Protein AF-A0A086QA56-F1 (afdb_monomer_lite)

Foldseek 3Di:
DLVVLLVVLVVLLVVLVCLLVDPDPPDDLVNSLVVNVVSLVVNVVSLVVNVVVLVPDDPVVNVVCVVVNVVSVVSSVVSVVSSVVSVVVVPPDDDDCPVVVVVVVVVVVVVVVVVVVVVVVVVVVVVVVVVVVVVVVVVVVVVVVVVVVVVVVVVVVVVVVVVVVVVVVCVVVVND

Radius of gyration: 34.59 Å; chains: 1; bounding box: 68×39×104 Å

pLDDT: mean 85.26, std 12.36, range [45.38, 97.56]

Secondary structure (DSSP, 8-state):
-HHHHHHHHHHHHHHHHHHHTT--TTS-HHHHHHHHHHHHHHHHHHHHHHHHHHHHS-HHHHHHHHHHHHHHHHHHHHHHHHHHHHHHHTT-S--SHHHHHHHHHHHHHHHHHHHHHHHHHHHHHHHHHHHHHHHHHHHHHHHHHHHHHHHHHHHHHHHHHHHHHHHHHHHHTT--

Sequence (176 aa):
MWADYLSEFASLHEDAERILAGGDPSEGVEVRQQKLDALMKKMKRCFSSLEMNVRSLQPRERQPLEASLMNCRRQFTDIERRTLLLREGSRGSGQPSASKSRQNTLEKLKKGSSQLEESLRLAAEAEGVGESALCSLYVQRETLSRTMTRTKDVQRNMDEADTIVTKMSKWWNGIW

Structure (mmCIF, N/CA/C/O backbone):
data_AF-A0A086QA56-F1
#
_entry.id   AF-A0A086QA56-F1
#
loop_
_atom_site.group_PDB
_atom_site.id
_atom_site.type_symbol
_atom_site.label_atom_id
_atom_site.label_alt_id
_atom_site.label_comp_id
_atom_site.label_asym_id
_atom_site.label_entity_id
_atom_site.label_seq_id
_atom_site.pdbx_PDB_ins_code
_atom_site.Cartn_x
_atom_site.Cartn_y
_atom_site.Cartn_z
_atom_site.occupancy
_atom_site.B_iso_or_equiv
_atom_site.auth_seq_id
_atom_site.auth_comp_id
_atom_site.auth_asym_id
_atom_site.auth_atom_id
_atom_site.pdbx_PDB_model_num
ATOM 1 N N . MET A 1 1 ? -11.717 -22.294 -0.085 1.00 73.69 1 MET A N 1
ATOM 2 C CA . MET A 1 1 ? -10.843 -21.280 0.541 1.00 73.69 1 MET A CA 1
ATOM 3 C C . MET A 1 1 ? -11.592 -20.001 0.911 1.00 73.69 1 MET A C 1
ATOM 5 O O . MET A 1 1 ? -11.709 -19.726 2.092 1.00 73.69 1 MET A O 1
ATOM 9 N N . TRP A 1 2 ? -12.158 -19.232 -0.035 1.00 82.19 2 TRP A N 1
ATOM 10 C CA . TRP A 1 2 ? -12.950 -18.028 0.309 1.00 82.19 2 TRP A CA 1
ATOM 11 C C . TRP A 1 2 ? -14.160 -18.329 1.211 1.00 82.19 2 TRP A C 1
ATOM 13 O O . TRP A 1 2 ? -14.381 -17.646 2.206 1.00 82.19 2 TRP A O 1
ATOM 23 N N . ALA A 1 3 ? -14.904 -19.394 0.895 1.00 85.19 3 ALA A N 1
ATOM 24 C CA . ALA A 1 3 ? -16.031 -19.856 1.705 1.00 85.19 3 ALA A CA 1
ATOM 25 C C . ALA A 1 3 ? -15.611 -20.251 3.133 1.00 85.19 3 ALA A C 1
ATOM 27 O O . ALA A 1 3 ? -16.335 -19.956 4.079 1.00 85.19 3 ALA A O 1
ATOM 28 N N . ASP A 1 4 ? -14.422 -20.838 3.290 1.00 88.56 4 ASP A N 1
ATOM 29 C CA . ASP A 1 4 ? -13.896 -21.258 4.593 1.00 88.56 4 ASP A CA 1
ATOM 30 C C . ASP A 1 4 ? -13.622 -20.032 5.472 1.00 88.56 4 ASP A C 1
ATOM 32 O O . ASP A 1 4 ? -14.094 -19.967 6.603 1.00 88.56 4 ASP A O 1
ATOM 36 N N . TYR A 1 5 ? -12.983 -18.997 4.916 1.00 87.25 5 TYR A N 1
ATOM 37 C CA . TYR A 1 5 ? -12.760 -17.735 5.625 1.00 87.25 5 TYR A CA 1
ATOM 38 C C . TYR A 1 5 ? -14.057 -16.993 5.961 1.00 87.25 5 TYR A C 1
ATOM 40 O O . TYR A 1 5 ? -14.168 -16.413 7.038 1.00 87.25 5 TYR A O 1
ATOM 48 N N . LEU A 1 6 ? -15.053 -17.008 5.068 1.00 87.19 6 LEU A N 1
ATOM 49 C CA . LEU A 1 6 ? -16.363 -16.427 5.371 1.00 87.19 6 LEU A CA 1
ATOM 50 C C . LEU A 1 6 ? -17.073 -17.187 6.495 1.00 87.19 6 LEU A C 1
ATOM 52 O O . LEU A 1 6 ? -17.673 -16.555 7.361 1.00 87.19 6 LEU A O 1
ATOM 56 N N . SER A 1 7 ? -16.986 -18.519 6.506 1.00 89.75 7 SER A N 1
ATOM 57 C CA . SER A 1 7 ? -17.567 -19.342 7.569 1.00 89.75 7 SER A CA 1
ATOM 58 C C . SER A 1 7 ? -16.869 -19.124 8.915 1.00 89.75 7 SER A C 1
ATOM 60 O O . SER A 1 7 ? -17.533 -19.015 9.943 1.00 89.75 7 SER A O 1
ATOM 62 N N . GLU A 1 8 ? -15.542 -18.968 8.907 1.00 91.81 8 GLU A N 1
ATOM 63 C CA . GLU A 1 8 ? -14.751 -18.641 10.094 1.00 91.81 8 GLU A CA 1
ATOM 64 C C . GLU A 1 8 ? -15.070 -17.229 10.605 1.00 91.81 8 GLU A C 1
ATOM 66 O O . GLU A 1 8 ? -15.222 -17.012 11.804 1.00 91.81 8 GLU A O 1
ATOM 71 N N . PHE A 1 9 ? -15.225 -16.253 9.708 1.00 90.69 9 PHE A N 1
ATOM 72 C CA . PHE A 1 9 ? -15.622 -14.903 10.097 1.00 90.69 9 PHE A CA 1
ATOM 73 C C . PHE A 1 9 ? -17.037 -14.878 10.689 1.00 90.69 9 PHE A C 1
ATOM 75 O O . PHE A 1 9 ? -17.261 -14.215 11.701 1.00 90.69 9 PHE A O 1
ATOM 82 N N . ALA A 1 10 ? -17.977 -15.613 10.090 1.00 90.06 10 ALA A N 1
ATOM 83 C CA . ALA A 1 10 ? -19.349 -15.714 10.575 1.00 90.06 10 ALA A CA 1
ATOM 84 C C . ALA A 1 10 ? -19.423 -16.369 11.963 1.00 90.06 10 ALA A C 1
ATOM 86 O O . ALA A 1 10 ? -20.107 -15.843 12.837 1.00 90.06 10 ALA A O 1
ATOM 87 N N . SER A 1 11 ? -18.670 -17.447 12.207 1.00 91.94 11 SER A N 1
ATOM 88 C CA . SER A 1 11 ? -18.644 -18.095 13.525 1.00 91.94 11 SER A CA 1
ATOM 89 C C . SER A 1 11 ? -18.039 -17.190 14.601 1.00 91.94 11 SER A C 1
ATOM 91 O O . SER A 1 11 ? -18.611 -17.044 15.679 1.00 91.94 11 SER A O 1
ATOM 93 N N . LEU A 1 12 ? -16.942 -16.488 14.291 1.00 90.75 12 LEU A N 1
ATOM 94 C CA . LEU A 1 12 ? -16.343 -15.511 15.204 1.00 90.75 12 LEU A CA 1
ATOM 95 C C . LEU A 1 12 ? -17.279 -14.326 15.492 1.00 90.75 12 LEU A C 1
ATOM 97 O O . LEU A 1 12 ? -17.302 -13.821 16.615 1.00 90.75 12 LEU A O 1
ATOM 101 N N . HIS A 1 13 ? -18.044 -13.886 14.49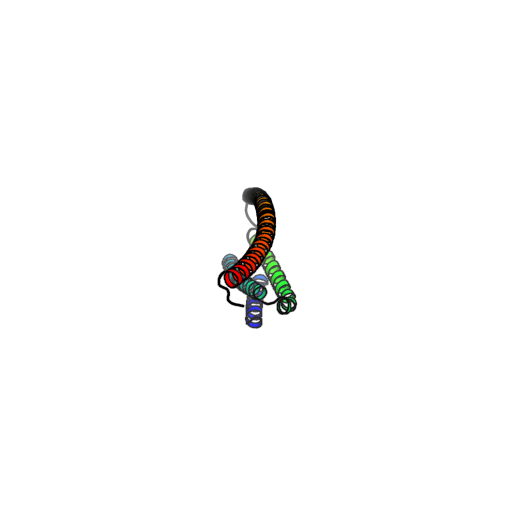0 1.00 90.56 13 HIS A N 1
ATOM 102 C CA . HIS A 1 13 ? -19.052 -12.840 14.633 1.00 90.56 13 HIS A CA 1
ATOM 103 C C . HIS A 1 13 ? -20.203 -13.288 15.544 1.00 90.56 13 HIS A C 1
ATOM 105 O O . HIS A 1 13 ? -20.584 -12.556 16.455 1.00 90.56 13 HIS A O 1
ATOM 111 N N . GLU A 1 14 ? -20.744 -14.489 15.332 1.00 89.62 14 GLU A N 1
ATOM 112 C CA . GLU A 1 14 ? -21.793 -15.060 16.185 1.00 89.62 14 GLU A CA 1
ATOM 113 C C . GLU A 1 14 ? -21.329 -15.244 17.631 1.00 89.62 14 GLU A C 1
ATOM 115 O O . GLU A 1 14 ? -22.071 -14.929 18.560 1.00 89.62 14 GLU A O 1
ATOM 120 N N . ASP A 1 15 ? -20.094 -15.699 17.841 1.00 87.12 15 ASP A N 1
ATOM 121 C CA . ASP A 1 15 ? -19.520 -15.846 19.178 1.00 87.12 15 ASP A CA 1
ATOM 122 C C . ASP A 1 15 ? -19.356 -14.490 19.884 1.00 87.12 15 ASP A C 1
ATOM 124 O O . ASP A 1 15 ? -19.642 -14.372 21.080 1.00 87.12 15 ASP A O 1
ATOM 128 N N . ALA A 1 16 ? -18.946 -13.447 19.156 1.00 87.44 16 ALA A N 1
ATOM 129 C CA . ALA A 1 16 ? -18.849 -12.089 19.687 1.00 87.44 16 ALA A CA 1
ATOM 130 C C . ALA A 1 16 ? -20.232 -11.499 20.021 1.00 87.44 16 ALA A C 1
ATOM 132 O O . ALA A 1 16 ? -20.409 -10.924 21.098 1.00 87.44 16 ALA A O 1
ATOM 133 N N . GLU A 1 17 ? -21.228 -11.689 19.153 1.00 87.31 17 GLU A N 1
ATOM 134 C CA . GLU A 1 17 ? -22.616 -11.277 19.401 1.00 87.31 17 GLU A CA 1
ATOM 135 C C . GLU A 1 17 ? -23.231 -12.033 20.586 1.00 87.31 17 GLU A C 1
ATOM 137 O O . GLU A 1 17 ? -23.889 -11.420 21.422 1.00 87.31 17 GLU A O 1
ATOM 142 N N . ARG A 1 18 ? -22.952 -13.334 20.747 1.00 86.56 18 ARG A N 1
ATOM 143 C CA . ARG A 1 18 ? -23.415 -14.121 21.904 1.00 86.56 18 ARG A CA 1
ATOM 144 C C . ARG A 1 18 ? -22.873 -13.566 23.222 1.00 86.56 18 ARG A C 1
ATOM 146 O O . ARG A 1 18 ? -23.596 -13.498 24.214 1.00 86.56 18 ARG A O 1
ATOM 153 N N . ILE A 1 19 ? -21.611 -13.140 23.236 1.00 84.44 19 ILE A N 1
ATOM 154 C CA . ILE A 1 19 ? -20.989 -12.523 24.414 1.00 84.44 19 ILE A CA 1
ATOM 155 C C . ILE A 1 19 ? -21.600 -11.143 24.704 1.00 84.44 19 ILE A C 1
ATOM 157 O O . ILE A 1 19 ? -21.839 -10.816 25.871 1.00 84.44 19 ILE A O 1
ATOM 161 N N . LEU A 1 20 ? -21.883 -10.355 23.662 1.00 81.06 20 LEU A N 1
ATOM 162 C CA . LEU A 1 20 ? -22.500 -9.029 23.770 1.00 81.06 20 LEU A CA 1
ATOM 163 C C . LEU A 1 20 ? -23.978 -9.079 24.193 1.00 81.06 20 LEU A C 1
ATOM 165 O O . LEU A 1 20 ? -24.406 -8.227 24.968 1.00 81.06 20 LEU A O 1
ATOM 169 N N . ALA A 1 21 ? -24.745 -10.068 23.728 1.00 81.06 21 ALA A N 1
ATOM 170 C CA . ALA A 1 21 ? -26.186 -10.193 23.971 1.00 81.06 21 ALA A CA 1
ATOM 171 C C . ALA A 1 21 ? -26.553 -10.632 25.400 1.00 81.06 21 ALA A C 1
ATOM 173 O O . ALA A 1 21 ? -27.718 -10.565 25.784 1.00 81.06 21 ALA A O 1
ATOM 174 N N . GLY A 1 22 ? -25.576 -11.067 26.195 1.00 69.06 22 GLY A N 1
ATOM 175 C CA . GLY A 1 22 ? -25.811 -11.520 27.564 1.00 69.06 22 GLY A CA 1
ATOM 176 C C . GLY A 1 22 ? -25.033 -12.781 27.887 1.00 69.06 22 GLY A C 1
ATOM 177 O O . GLY A 1 22 ? -25.630 -13.778 28.284 1.00 69.06 22 GLY A O 1
ATOM 178 N N . GLY A 1 23 ? -23.706 -12.738 27.709 1.00 63.56 23 GLY A N 1
ATOM 179 C CA . GLY A 1 23 ? -22.822 -13.815 28.152 1.00 63.56 23 GLY A CA 1
ATOM 180 C C . GLY A 1 23 ? -23.075 -14.210 29.612 1.00 63.56 23 GLY A C 1
ATOM 181 O O . GLY A 1 23 ? -23.657 -13.438 30.378 1.00 63.56 23 GLY A O 1
ATOM 182 N N . ASP A 1 24 ? -22.617 -15.408 29.977 1.00 62.00 24 ASP A N 1
ATOM 183 C CA . ASP A 1 24 ? -22.901 -16.073 31.252 1.00 62.00 24 ASP A CA 1
ATOM 184 C C . ASP A 1 24 ? -22.873 -15.076 32.436 1.00 62.00 24 ASP A C 1
ATOM 186 O O . ASP A 1 24 ? -21.844 -14.420 32.659 1.00 62.00 24 ASP A O 1
ATOM 190 N N . PRO A 1 25 ? -23.989 -14.865 33.163 1.00 60.62 25 PRO A N 1
ATOM 191 C CA . PRO A 1 25 ? -24.066 -13.871 34.238 1.00 60.62 25 PRO A CA 1
ATOM 192 C C . PRO A 1 25 ? -23.138 -14.200 35.416 1.00 60.62 25 PRO A C 1
ATOM 194 O O . PRO A 1 25 ? -22.873 -13.331 36.242 1.00 60.62 25 PRO A O 1
ATOM 197 N N . SER A 1 26 ? -22.615 -15.430 35.468 1.00 61.47 26 SER A N 1
ATOM 198 C CA . SER A 1 26 ? -21.590 -15.856 36.422 1.00 61.47 26 SER A CA 1
ATOM 199 C C . SER A 1 26 ? -20.174 -15.390 36.053 1.00 61.47 26 SER A C 1
ATOM 201 O O . SER A 1 26 ? -19.286 -15.431 36.907 1.00 61.47 26 SER A O 1
ATOM 203 N N . GLU A 1 27 ? -19.922 -14.969 34.809 1.00 67.50 27 GLU A N 1
ATOM 204 C CA . GLU A 1 27 ? -18.611 -14.474 34.390 1.00 67.50 27 GLU A CA 1
ATOM 205 C C . GLU A 1 27 ? -18.484 -12.975 34.650 1.00 67.50 27 GLU A C 1
ATOM 207 O O . GLU A 1 27 ? -19.237 -12.161 34.110 1.00 67.50 27 GLU A O 1
ATOM 212 N N . GLY A 1 28 ? -17.482 -12.606 35.454 1.00 70.62 28 GLY A N 1
ATOM 213 C CA . GLY A 1 28 ? -17.146 -11.212 35.716 1.00 70.62 28 GLY A CA 1
ATOM 214 C C . GLY A 1 28 ? -16.926 -10.422 34.422 1.00 70.62 28 GLY A C 1
ATOM 215 O O . GLY A 1 28 ? -16.373 -10.929 33.441 1.00 70.62 28 GLY A O 1
ATOM 216 N N . VAL A 1 29 ? -17.336 -9.152 34.434 1.00 73.62 29 VAL A N 1
ATOM 217 C CA . VAL A 1 29 ? -17.297 -8.253 33.266 1.00 73.62 29 VAL A CA 1
ATOM 218 C C . VAL A 1 29 ? -15.895 -8.171 32.644 1.00 73.62 29 VAL A C 1
ATOM 220 O O . VAL A 1 29 ? -15.762 -8.108 31.424 1.00 73.62 29 VAL A O 1
ATOM 223 N N . GLU A 1 30 ? -14.839 -8.260 33.456 1.00 76.31 30 GLU A N 1
ATOM 224 C CA . GLU A 1 30 ? -13.450 -8.271 32.981 1.00 76.31 30 GLU A CA 1
ATOM 225 C C . GLU A 1 30 ? -13.093 -9.521 32.165 1.00 76.31 30 GLU A C 1
ATOM 227 O O . GLU A 1 30 ? -12.450 -9.410 31.122 1.00 76.31 30 GLU A O 1
ATOM 232 N N . VAL A 1 31 ? -13.539 -10.708 32.591 1.00 80.75 31 VAL A N 1
ATOM 233 C CA . VAL A 1 31 ? -13.302 -11.973 31.870 1.00 80.75 31 VAL A CA 1
ATOM 234 C C . VAL A 1 31 ? -14.040 -11.953 30.535 1.00 80.75 31 VAL A C 1
ATOM 236 O O . VAL A 1 31 ? -13.485 -12.323 29.498 1.00 80.75 31 VAL A O 1
ATOM 239 N N . ARG A 1 32 ? -15.271 -11.434 30.541 1.00 79.62 32 ARG A N 1
ATOM 240 C CA . ARG A 1 32 ? -16.077 -11.234 29.335 1.00 79.62 32 ARG A CA 1
ATOM 241 C C . ARG A 1 32 ? -15.391 -10.290 28.347 1.00 79.62 32 ARG A C 1
ATOM 243 O O . ARG A 1 32 ? -15.308 -10.601 27.159 1.00 79.62 32 ARG A O 1
ATOM 250 N N . GLN A 1 33 ? -14.839 -9.184 28.842 1.00 80.44 33 GLN A N 1
ATOM 251 C CA . GLN A 1 33 ? -14.099 -8.225 28.024 1.00 80.44 33 GLN A CA 1
ATOM 252 C C . GLN A 1 33 ? -12.823 -8.840 27.434 1.00 80.44 33 GLN A C 1
ATOM 254 O O . GLN A 1 33 ? -12.553 -8.654 26.253 1.00 80.44 33 GLN A O 1
ATOM 259 N N . GLN A 1 34 ? -12.057 -9.613 28.208 1.00 84.56 34 GLN A N 1
ATOM 260 C CA . GLN A 1 34 ? -10.849 -10.276 27.703 1.00 84.56 34 GLN A CA 1
ATOM 261 C C . GLN A 1 34 ? -11.161 -11.295 26.599 1.00 84.56 34 GLN A C 1
ATOM 263 O O . GLN A 1 34 ? -10.446 -11.355 25.594 1.00 84.56 34 GLN A O 1
ATOM 268 N N . LYS A 1 35 ? -12.243 -12.071 26.750 1.00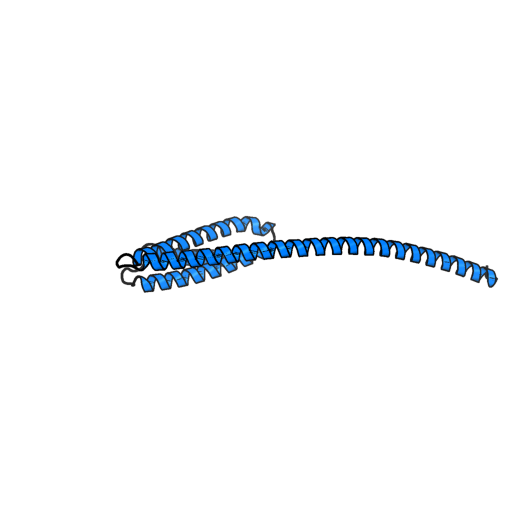 85.94 35 LYS A N 1
ATOM 269 C CA . LYS A 1 35 ? -12.721 -12.990 25.705 1.00 85.94 35 LYS A CA 1
ATOM 270 C C . LYS A 1 35 ? -13.123 -12.239 24.440 1.00 85.94 35 LYS A C 1
ATOM 272 O O . LYS A 1 35 ? -12.737 -12.639 23.342 1.00 85.94 35 LYS A O 1
ATOM 277 N N . LEU A 1 36 ? -13.841 -11.132 24.600 1.00 86.25 36 LEU A N 1
ATOM 278 C CA . LEU A 1 36 ? -14.272 -10.284 23.496 1.00 86.25 36 LEU A CA 1
ATOM 279 C C . LEU A 1 36 ? -13.075 -9.653 22.769 1.00 86.25 36 LEU A C 1
ATOM 281 O O . LEU A 1 36 ? -12.994 -9.727 21.548 1.00 86.25 36 LEU A O 1
ATOM 285 N N . ASP A 1 37 ? -12.083 -9.139 23.497 1.00 86.75 37 ASP A N 1
ATOM 286 C CA . ASP A 1 37 ? -10.847 -8.596 22.922 1.00 86.75 37 ASP A CA 1
ATOM 287 C C . ASP A 1 37 ? -10.053 -9.670 22.154 1.00 86.75 37 ASP A C 1
ATOM 289 O O . ASP A 1 37 ? -9.468 -9.400 21.098 1.00 86.75 37 ASP A O 1
ATOM 293 N N . ALA A 1 38 ? -10.020 -10.905 22.665 1.00 89.94 38 ALA A N 1
ATOM 294 C CA . ALA A 1 38 ? -9.387 -12.030 21.985 1.00 89.94 38 ALA A CA 1
ATOM 295 C C . ALA A 1 38 ? -10.124 -12.404 20.687 1.00 89.94 38 ALA A C 1
ATOM 297 O O . ALA A 1 38 ? -9.471 -12.631 19.664 1.00 89.94 38 ALA A O 1
ATOM 298 N N . LEU A 1 39 ? -11.461 -12.418 20.700 1.00 89.81 39 LEU A N 1
ATOM 299 C CA . LEU A 1 39 ? -12.285 -12.646 19.509 1.00 89.81 39 LEU A CA 1
ATOM 300 C C . LEU A 1 39 ? -12.127 -11.521 18.487 1.00 89.81 39 LEU A C 1
ATOM 302 O O . LEU A 1 39 ? -11.876 -11.806 17.320 1.00 89.81 39 LEU A O 1
ATOM 306 N N . MET A 1 40 ? -12.125 -10.259 18.919 1.00 90.44 40 MET A N 1
ATOM 307 C CA . MET A 1 40 ? -11.883 -9.105 18.048 1.00 90.44 40 MET A CA 1
ATOM 308 C C . MET A 1 40 ? -10.518 -9.185 17.359 1.00 90.44 40 MET A C 1
ATOM 310 O O . MET A 1 40 ? -10.398 -8.908 16.163 1.00 90.44 40 MET A O 1
ATOM 314 N N . LYS A 1 41 ? -9.474 -9.630 18.071 1.00 92.88 41 LYS A N 1
ATOM 315 C CA . LYS A 1 41 ? -8.154 -9.879 17.467 1.00 92.88 41 LYS A CA 1
ATOM 316 C C . LYS A 1 41 ? -8.197 -10.996 16.422 1.00 92.88 41 LYS A C 1
ATOM 318 O O . LYS A 1 41 ? -7.551 -10.855 15.384 1.00 92.88 41 LYS A O 1
ATOM 323 N N . LYS A 1 42 ? -8.929 -12.088 16.673 1.00 92.00 42 LYS A N 1
ATOM 324 C CA . LYS A 1 42 ? -9.097 -13.191 15.709 1.00 92.00 42 LYS A CA 1
ATOM 325 C C . LYS A 1 42 ? -9.879 -12.738 14.475 1.00 92.00 42 LYS A C 1
ATOM 327 O O . LYS A 1 42 ? -9.383 -12.910 13.366 1.00 92.00 42 LYS A O 1
ATOM 332 N N . MET A 1 43 ? -11.013 -12.062 14.667 1.00 89.94 43 MET A N 1
ATOM 333 C CA . MET A 1 43 ? -11.816 -11.478 13.587 1.00 89.94 43 MET A CA 1
ATOM 334 C C . MET A 1 43 ? -10.988 -10.530 12.725 1.00 89.94 43 MET A C 1
ATOM 336 O O . MET A 1 43 ? -11.016 -10.634 11.504 1.00 89.94 43 MET A O 1
ATOM 340 N N . LYS A 1 44 ? -10.183 -9.655 13.343 1.00 92.12 44 LYS A N 1
ATOM 341 C CA . LYS A 1 44 ? -9.299 -8.737 12.614 1.00 92.12 44 LYS A CA 1
ATOM 342 C C . LYS A 1 44 ? -8.271 -9.479 11.757 1.00 92.12 44 LYS A C 1
ATOM 344 O O . LYS A 1 44 ? -8.056 -9.097 10.613 1.00 92.12 44 LYS A O 1
ATOM 349 N N . ARG A 1 45 ? -7.647 -10.544 12.276 1.00 92.06 45 ARG A N 1
ATOM 350 C CA . ARG A 1 45 ? -6.694 -11.372 11.508 1.00 92.06 45 ARG A CA 1
ATOM 351 C C . ARG A 1 45 ? -7.369 -12.096 10.341 1.00 92.06 45 ARG A C 1
ATOM 353 O O . ARG A 1 45 ? -6.812 -12.110 9.244 1.00 92.06 45 ARG A O 1
ATOM 360 N N . CYS A 1 46 ? -8.555 -12.659 10.572 1.00 90.50 46 CYS A N 1
ATOM 361 C CA . CYS A 1 46 ? -9.361 -13.305 9.537 1.00 90.50 46 CYS A CA 1
ATOM 362 C C . CYS A 1 46 ? -9.737 -12.294 8.439 1.00 90.50 46 CYS A C 1
ATOM 364 O O . CYS A 1 46 ? -9.472 -12.525 7.262 1.00 90.50 46 CYS A O 1
ATOM 366 N N . PHE A 1 47 ? -10.216 -11.109 8.827 1.00 89.62 47 PHE A N 1
ATOM 367 C CA . PHE A 1 47 ? -10.554 -10.028 7.903 1.00 89.62 47 PHE A CA 1
ATOM 368 C C . PHE A 1 47 ? -9.346 -9.532 7.096 1.00 89.62 47 PHE A C 1
ATOM 370 O O . PHE A 1 47 ? -9.433 -9.415 5.878 1.00 89.62 47 PHE A O 1
ATOM 377 N N . SER A 1 48 ? -8.186 -9.317 7.726 1.00 91.06 48 SER A N 1
ATOM 378 C CA . SER A 1 48 ? -6.961 -8.957 6.996 1.00 91.06 48 SER A CA 1
ATOM 379 C C . SER A 1 48 ? -6.530 -10.047 6.009 1.00 91.06 48 SER A C 1
ATOM 381 O O . SER A 1 48 ? -6.042 -9.736 4.925 1.00 91.06 48 SER A O 1
ATOM 383 N N . SER A 1 49 ? -6.738 -11.322 6.347 1.00 90.19 49 SER A N 1
ATOM 384 C CA . SER A 1 49 ? -6.456 -12.438 5.435 1.00 90.19 49 SER A CA 1
ATOM 385 C C . SER A 1 49 ? -7.425 -12.449 4.247 1.00 90.19 49 SER A C 1
ATOM 387 O O . SER A 1 49 ? -6.994 -12.638 3.110 1.00 90.19 49 SER A O 1
ATOM 389 N N . LEU A 1 50 ? -8.713 -12.170 4.476 1.00 87.56 50 LEU A N 1
ATOM 390 C CA . LEU A 1 50 ? -9.716 -11.981 3.421 1.00 87.56 50 LEU A CA 1
ATOM 391 C C . LEU A 1 50 ? -9.343 -10.817 2.489 1.00 87.56 50 LEU A C 1
ATOM 393 O O . LEU A 1 50 ? -9.322 -10.996 1.273 1.00 87.56 50 LEU A O 1
ATOM 397 N N . GLU A 1 51 ? -8.979 -9.651 3.032 1.00 89.50 51 GLU A N 1
ATOM 398 C CA . GLU A 1 51 ? -8.559 -8.489 2.235 1.00 89.50 51 GLU A CA 1
ATOM 399 C C . GLU A 1 51 ? -7.348 -8.797 1.350 1.00 89.50 51 GLU A C 1
ATOM 401 O O . GLU A 1 51 ? -7.322 -8.417 0.176 1.00 89.50 51 GLU A O 1
ATOM 406 N N . MET A 1 52 ? -6.354 -9.506 1.887 1.00 89.56 52 MET A N 1
ATOM 407 C CA . MET A 1 52 ? -5.165 -9.890 1.126 1.00 89.56 52 MET A CA 1
ATOM 408 C C . MET A 1 52 ? -5.497 -10.848 -0.021 1.00 89.56 52 MET A C 1
ATOM 410 O O . MET A 1 52 ? -4.979 -10.663 -1.122 1.00 89.56 52 MET A O 1
ATOM 414 N N . ASN A 1 53 ? -6.401 -11.807 0.198 1.00 87.31 53 ASN A N 1
ATOM 415 C CA . ASN A 1 53 ? -6.871 -12.704 -0.859 1.00 87.31 53 ASN A CA 1
ATOM 416 C C . ASN A 1 53 ? -7.639 -11.948 -1.956 1.00 87.31 53 ASN A C 1
ATOM 418 O O . ASN A 1 53 ? -7.435 -12.208 -3.133 1.00 87.31 53 ASN A O 1
ATOM 422 N N . VAL A 1 54 ? -8.475 -10.960 -1.620 1.00 86.56 54 VAL A N 1
ATOM 423 C CA . VAL A 1 54 ? -9.172 -10.159 -2.651 1.00 86.56 54 VAL A CA 1
ATOM 424 C C . VAL A 1 54 ? -8.203 -9.302 -3.469 1.00 86.56 54 VAL A C 1
ATOM 426 O O . VAL A 1 54 ? -8.395 -9.101 -4.674 1.00 86.56 54 VAL A O 1
ATOM 429 N N . ARG A 1 55 ? -7.142 -8.793 -2.835 1.00 86.94 55 ARG A N 1
ATOM 430 C CA . ARG A 1 55 ? -6.113 -7.993 -3.514 1.00 86.94 55 ARG A CA 1
ATOM 431 C C . ARG A 1 55 ? -5.272 -8.808 -4.493 1.00 86.94 55 ARG A C 1
ATOM 433 O O . ARG A 1 55 ? -4.846 -8.240 -5.496 1.00 86.94 55 ARG A O 1
ATOM 440 N N . SER A 1 56 ? -5.051 -10.096 -4.235 1.00 87.69 56 SER A N 1
ATOM 441 C CA . SER A 1 56 ? -4.301 -10.974 -5.143 1.00 87.69 56 SER A CA 1
ATOM 442 C C . SER A 1 56 ? -5.121 -11.474 -6.339 1.00 87.69 56 SER A C 1
ATOM 444 O O . SER A 1 56 ? -4.533 -11.938 -7.313 1.00 87.69 56 SER A O 1
ATOM 446 N N . LEU A 1 57 ? -6.453 -11.350 -6.306 1.00 87.44 57 LEU A N 1
ATOM 447 C CA . LEU A 1 57 ? -7.338 -11.751 -7.405 1.00 87.44 57 LEU A CA 1
ATOM 448 C C . LEU A 1 57 ? -7.376 -10.735 -8.551 1.00 87.44 57 LEU A C 1
ATOM 450 O O . LEU A 1 57 ? -7.177 -9.528 -8.356 1.00 87.44 57 LEU A O 1
ATOM 454 N N . GLN A 1 58 ? -7.702 -11.226 -9.752 1.00 86.31 58 GLN A N 1
ATOM 455 C CA . GLN A 1 58 ? -7.904 -10.383 -10.928 1.00 86.31 58 GLN A CA 1
ATOM 456 C C . GLN A 1 58 ? -9.159 -9.501 -10.781 1.00 86.31 58 GLN A C 1
ATOM 458 O O . GLN A 1 58 ? -10.128 -9.902 -10.132 1.00 86.31 58 GLN A O 1
ATOM 463 N N . PRO A 1 59 ? -9.214 -8.322 -11.434 1.00 84.19 59 PRO A N 1
ATOM 464 C CA . PRO A 1 59 ? -10.337 -7.388 -11.293 1.00 84.19 59 PRO A CA 1
ATOM 465 C C . PRO A 1 59 ? -11.723 -7.984 -11.593 1.00 84.19 59 PRO A C 1
ATOM 467 O O . PRO A 1 59 ? -12.697 -7.617 -10.941 1.00 84.19 59 PRO A O 1
ATOM 470 N N . ARG A 1 60 ? -11.818 -8.931 -12.538 1.00 83.25 60 ARG A N 1
ATOM 471 C CA . ARG A 1 60 ? -13.084 -9.598 -12.905 1.00 83.25 60 ARG A CA 1
ATOM 472 C C . ARG A 1 60 ? -13.628 -10.508 -11.800 1.00 83.25 60 ARG A C 1
ATOM 474 O O . ARG A 1 60 ? -14.836 -10.614 -11.639 1.00 83.25 60 ARG A O 1
ATOM 481 N N . GLU A 1 61 ? -12.742 -11.142 -11.041 1.00 83.19 61 GLU A N 1
ATOM 482 C CA . GLU A 1 61 ? -13.093 -12.061 -9.949 1.00 83.19 61 GLU A CA 1
ATOM 483 C C . GLU A 1 61 ? -13.280 -11.319 -8.621 1.00 83.19 61 GLU A C 1
ATOM 485 O O . GLU A 1 61 ? -13.994 -11.777 -7.734 1.00 83.19 61 GLU A O 1
ATOM 490 N N . ARG A 1 62 ? -12.667 -10.138 -8.499 1.00 86.62 62 ARG A N 1
ATOM 491 C CA . ARG A 1 62 ? -12.767 -9.256 -7.335 1.00 86.62 62 ARG A CA 1
ATOM 492 C C . ARG A 1 62 ? -14.158 -8.645 -7.172 1.00 86.62 62 ARG A C 1
ATOM 494 O O . ARG A 1 62 ? -14.677 -8.608 -6.060 1.00 86.62 62 ARG A O 1
ATOM 501 N N . GLN A 1 63 ? -14.756 -8.187 -8.269 1.00 83.44 63 GLN A N 1
ATOM 502 C CA . GLN A 1 63 ? -16.024 -7.450 -8.272 1.00 83.44 63 GLN A CA 1
ATOM 503 C C . GLN A 1 63 ? -17.172 -8.132 -7.491 1.00 83.44 63 GLN A C 1
ATOM 505 O O . GLN A 1 63 ? -17.801 -7.463 -6.671 1.00 83.44 63 GLN A O 1
ATOM 510 N N . PRO A 1 64 ? -17.449 -9.444 -7.660 1.00 83.56 64 PRO A N 1
ATOM 511 C CA . PRO A 1 64 ? -18.496 -10.111 -6.878 1.00 83.56 64 PRO A CA 1
ATOM 512 C C . PRO A 1 64 ? -18.142 -10.278 -5.390 1.00 83.56 64 PRO A C 1
ATOM 514 O O . PRO A 1 64 ? -19.037 -10.350 -4.551 1.00 83.56 64 PRO A O 1
ATOM 517 N N . LEU A 1 65 ? -16.852 -10.322 -5.043 1.00 85.44 65 LEU A N 1
ATOM 518 C CA . LEU A 1 65 ? -16.378 -10.546 -3.672 1.00 85.44 65 LEU A CA 1
ATOM 519 C C . LEU A 1 65 ? -16.297 -9.252 -2.851 1.00 85.44 65 LEU A C 1
ATOM 521 O O . LEU A 1 65 ? -16.382 -9.295 -1.622 1.00 85.44 65 LEU A O 1
ATOM 525 N N . GLU A 1 66 ? -16.181 -8.096 -3.510 1.00 85.75 66 GLU A N 1
ATOM 526 C CA . GLU A 1 66 ? -16.166 -6.782 -2.857 1.00 85.75 66 GLU A CA 1
ATOM 527 C C . GLU A 1 66 ? -17.447 -6.512 -2.062 1.00 85.75 66 GLU A C 1
ATOM 529 O O . GLU A 1 66 ? -17.377 -5.970 -0.959 1.00 85.75 66 GLU A O 1
ATOM 534 N N . ALA A 1 67 ? -18.608 -6.944 -2.563 1.00 85.69 67 ALA A N 1
ATOM 535 C CA . ALA A 1 67 ? -19.875 -6.800 -1.850 1.00 85.69 67 ALA A CA 1
ATOM 536 C C . ALA A 1 67 ? -19.872 -7.574 -0.518 1.00 85.69 67 ALA A C 1
ATOM 538 O O . ALA A 1 67 ? -20.248 -7.031 0.525 1.00 85.69 67 ALA A O 1
ATOM 539 N N . SER A 1 68 ? -19.387 -8.819 -0.531 1.00 85.69 68 SER A N 1
ATOM 540 C CA . SER A 1 68 ? -19.254 -9.644 0.674 1.00 85.69 68 SER A CA 1
ATOM 541 C C . SER A 1 68 ? -18.223 -9.070 1.647 1.00 85.69 68 SER A C 1
ATOM 543 O O . SER A 1 68 ? -18.486 -9.012 2.847 1.00 85.69 68 SER A O 1
ATOM 545 N N . LEU A 1 69 ? -17.089 -8.570 1.145 1.00 88.62 69 LEU A N 1
ATOM 546 C CA . LEU A 1 69 ? -16.053 -7.939 1.967 1.00 88.62 69 LEU A CA 1
ATOM 547 C C . LEU A 1 69 ? -16.571 -6.663 2.641 1.00 88.62 69 LEU A C 1
ATOM 549 O O . LEU A 1 69 ? -16.340 -6.451 3.831 1.00 88.62 69 LEU A O 1
ATOM 553 N N . MET A 1 70 ? -17.331 -5.841 1.915 1.00 88.00 70 MET A N 1
ATOM 554 C CA . MET A 1 70 ? -17.980 -4.652 2.470 1.00 88.00 70 MET A CA 1
ATOM 555 C C . MET A 1 70 ? -18.992 -5.008 3.563 1.00 88.00 70 MET A C 1
ATOM 557 O O . MET A 1 70 ? -19.079 -4.292 4.562 1.00 88.00 70 MET A O 1
ATOM 561 N N . ASN A 1 71 ? -19.716 -6.121 3.419 1.00 88.44 71 ASN A N 1
ATOM 562 C CA . ASN A 1 71 ? -20.619 -6.607 4.460 1.00 88.44 71 ASN A CA 1
ATOM 563 C C . ASN A 1 71 ? -19.857 -7.050 5.722 1.00 88.44 71 ASN A C 1
ATOM 565 O O . ASN A 1 71 ? -20.168 -6.581 6.815 1.00 88.44 71 ASN A O 1
ATOM 569 N N . CYS A 1 72 ? -18.801 -7.859 5.574 1.00 87.62 72 CYS A N 1
ATOM 570 C CA . CYS A 1 72 ? -17.936 -8.254 6.692 1.00 87.62 72 CYS A CA 1
ATOM 571 C C . CYS A 1 72 ? -17.307 -7.037 7.385 1.00 87.62 72 CYS A C 1
ATOM 573 O O . CYS A 1 72 ? -17.233 -6.982 8.612 1.00 87.62 72 CYS A O 1
ATOM 575 N N . ARG A 1 73 ? -16.901 -6.021 6.613 1.00 89.94 73 ARG A N 1
ATOM 576 C CA . ARG A 1 73 ? -16.347 -4.775 7.150 1.00 89.94 73 ARG A CA 1
ATOM 577 C C . ARG A 1 73 ? -17.360 -4.032 8.015 1.00 89.94 73 ARG A C 1
ATOM 579 O O . ARG A 1 73 ? -17.001 -3.607 9.108 1.00 89.94 73 ARG A O 1
ATOM 586 N N . ARG A 1 74 ? -18.607 -3.895 7.543 1.00 90.12 74 ARG A N 1
ATOM 587 C CA . ARG A 1 74 ? -19.698 -3.265 8.307 1.00 90.12 74 ARG A CA 1
ATOM 588 C C . ARG A 1 74 ? -19.946 -4.000 9.620 1.00 90.12 74 ARG A C 1
ATOM 590 O O . ARG A 1 74 ? -19.903 -3.372 10.673 1.00 90.12 74 ARG A O 1
ATOM 597 N N . GLN A 1 75 ? -20.094 -5.321 9.547 1.00 87.88 75 GLN A N 1
ATOM 598 C CA . GLN A 1 75 ? -20.289 -6.190 10.707 1.00 87.88 75 GLN A CA 1
ATOM 599 C C . GLN A 1 75 ? -19.158 -6.049 11.739 1.00 87.88 75 GLN A C 1
ATOM 601 O O . GLN A 1 75 ? -19.416 -5.865 12.926 1.00 87.88 75 GLN A O 1
ATOM 606 N N . PHE A 1 76 ? -17.899 -6.041 11.289 1.00 89.56 76 PHE A N 1
ATOM 607 C CA . PHE A 1 76 ? -16.750 -5.829 12.169 1.00 89.56 76 PHE A CA 1
ATOM 608 C C . PHE A 1 76 ? -16.799 -4.466 12.877 1.00 89.56 76 PHE A C 1
ATOM 610 O O . PHE A 1 76 ? -16.615 -4.403 14.091 1.00 89.56 76 PHE A O 1
ATOM 617 N N . THR A 1 77 ? -17.086 -3.378 12.151 1.00 88.19 77 THR A N 1
ATOM 618 C CA . THR A 1 77 ? -17.214 -2.039 12.758 1.00 88.19 77 THR A CA 1
ATOM 619 C C . THR A 1 77 ? -18.391 -1.920 13.724 1.00 88.19 77 THR A C 1
ATOM 621 O O . THR A 1 77 ? -18.293 -1.191 14.712 1.00 88.19 77 THR A O 1
ATOM 624 N N . ASP A 1 78 ? -19.497 -2.617 13.465 1.00 88.88 78 ASP A N 1
ATOM 625 C CA . ASP A 1 78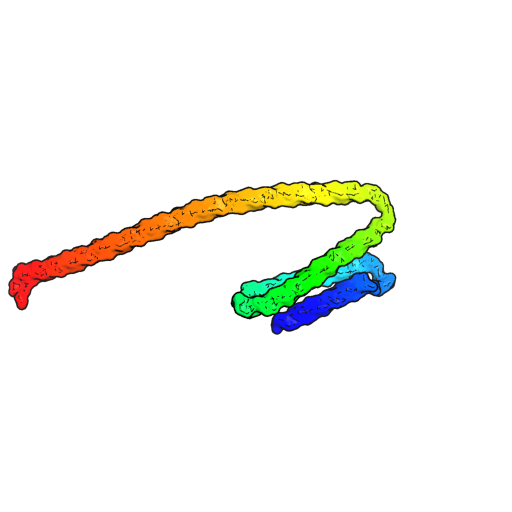 ? -20.667 -2.596 14.344 1.00 88.88 78 ASP A CA 1
ATOM 626 C C . ASP A 1 78 ? -20.377 -3.306 15.669 1.00 88.88 78 ASP A C 1
ATOM 628 O O . ASP A 1 78 ? -20.662 -2.752 16.735 1.00 88.88 78 ASP A O 1
ATOM 632 N N . ILE A 1 79 ? -19.722 -4.471 15.621 1.00 85.75 79 ILE A N 1
ATOM 633 C CA . ILE A 1 79 ? -19.244 -5.157 16.825 1.00 85.75 79 ILE A CA 1
ATOM 634 C C . ILE A 1 79 ? -18.220 -4.286 17.553 1.00 85.75 79 ILE A C 1
ATOM 636 O O . ILE A 1 79 ? -18.359 -4.075 18.756 1.00 85.75 79 ILE A O 1
ATOM 640 N N . GLU A 1 80 ? -17.238 -3.712 16.852 1.00 85.81 80 GLU A N 1
ATOM 641 C CA . GLU A 1 80 ? -16.215 -2.852 17.461 1.00 85.81 80 GLU A CA 1
ATOM 642 C C . GLU A 1 80 ? -16.849 -1.696 18.252 1.00 85.81 80 GLU A C 1
ATOM 644 O O . GLU A 1 80 ? -16.510 -1.476 19.416 1.00 85.81 80 GLU A O 1
ATOM 649 N N . ARG A 1 81 ? -17.859 -1.026 17.686 1.00 84.94 81 ARG A N 1
ATOM 650 C CA . ARG A 1 81 ? -18.613 0.026 18.387 1.00 84.94 81 ARG A CA 1
ATOM 651 C C . ARG A 1 81 ? -19.329 -0.496 19.629 1.00 84.94 81 ARG A C 1
ATOM 653 O O . ARG A 1 81 ? -19.259 0.136 20.681 1.00 84.94 81 ARG A O 1
ATOM 660 N N . ARG A 1 82 ? -19.994 -1.649 19.537 1.00 81.19 82 ARG A N 1
ATOM 661 C CA . ARG A 1 82 ? -20.718 -2.253 20.669 1.00 81.19 82 ARG A CA 1
ATOM 662 C C . ARG A 1 82 ? -19.777 -2.695 21.789 1.00 81.19 82 ARG A C 1
ATOM 664 O O . ARG A 1 82 ? -20.086 -2.479 22.958 1.00 81.19 82 ARG A O 1
ATOM 671 N N . THR A 1 83 ? -18.605 -3.233 21.452 1.00 81.50 83 THR A N 1
ATOM 672 C CA . THR A 1 83 ? -17.588 -3.619 22.445 1.00 81.50 83 THR A CA 1
ATOM 673 C C . THR A 1 83 ? -17.065 -2.409 23.232 1.00 81.50 83 THR A C 1
ATOM 675 O O . THR A 1 83 ? -16.870 -2.495 24.445 1.00 81.50 83 THR A O 1
ATOM 678 N N . LEU A 1 84 ? -16.896 -1.255 22.572 1.00 78.06 84 LEU A N 1
ATOM 679 C CA . LEU A 1 84 ? -16.493 -0.005 23.221 1.00 78.06 84 LEU A CA 1
ATOM 680 C C . LEU A 1 84 ? -17.565 0.519 24.186 1.00 78.06 84 LEU A C 1
ATOM 682 O O . LEU A 1 84 ? -17.227 0.944 25.289 1.00 78.06 84 LEU A O 1
ATOM 686 N N . LEU A 1 85 ? -18.844 0.429 23.811 1.00 74.94 85 LEU A N 1
ATOM 687 C CA . LEU A 1 85 ? -19.958 0.839 24.672 1.00 74.94 85 LEU A CA 1
ATOM 688 C C . LEU A 1 85 ? -20.085 -0.049 25.921 1.00 74.94 85 LEU A C 1
ATOM 690 O O . LEU A 1 85 ? -20.329 0.462 27.015 1.00 74.94 85 LEU A O 1
ATOM 694 N N . LEU A 1 86 ? -19.845 -1.361 25.794 1.00 70.88 86 LEU A N 1
ATOM 695 C CA . LEU A 1 86 ? -19.830 -2.292 26.932 1.00 70.88 86 LEU A CA 1
ATOM 696 C C . LEU A 1 86 ? -18.736 -1.923 27.952 1.00 70.88 86 LEU A C 1
ATOM 698 O O . LEU A 1 86 ? -18.959 -1.937 29.166 1.00 70.88 86 LEU A O 1
ATOM 702 N N . ARG A 1 87 ? -17.563 -1.516 27.453 1.00 65.00 87 ARG A N 1
ATOM 703 C CA . ARG A 1 87 ? -16.438 -1.048 28.273 1.00 65.00 87 ARG A CA 1
ATOM 704 C C . ARG A 1 87 ? -16.756 0.242 29.032 1.00 65.00 87 ARG A C 1
ATOM 706 O O . ARG A 1 87 ? -16.227 0.455 30.123 1.00 65.00 87 ARG A O 1
ATOM 713 N N . GLU A 1 88 ? -17.583 1.111 28.460 1.00 57.94 88 GLU A N 1
ATOM 714 C CA . GLU A 1 88 ? -17.958 2.394 29.057 1.00 57.94 88 GLU A CA 1
ATOM 715 C C . GLU A 1 88 ? -19.060 2.230 30.117 1.00 57.94 88 GLU A C 1
ATOM 717 O O . GLU A 1 88 ? -18.966 2.823 31.193 1.00 57.94 88 GLU A O 1
ATOM 722 N N . GLY A 1 89 ? -20.021 1.327 29.886 1.00 54.59 89 GLY A N 1
ATOM 723 C CA . GLY A 1 89 ? -21.074 0.980 30.849 1.00 54.59 89 GLY A CA 1
ATOM 724 C C . GLY A 1 89 ? -20.554 0.365 32.156 1.00 54.59 89 GLY A C 1
ATOM 725 O O . GLY A 1 89 ? -21.102 0.628 33.222 1.00 54.59 89 GLY A O 1
ATOM 726 N N . SER A 1 90 ? -19.441 -0.376 32.114 1.00 50.34 90 SER A N 1
ATOM 727 C CA . SER A 1 90 ? -18.828 -0.974 33.312 1.00 50.34 90 SER A CA 1
ATOM 728 C C . SER A 1 90 ? -18.048 0.017 34.193 1.00 50.34 90 SER A C 1
ATOM 730 O O . SER A 1 90 ? -17.585 -0.364 35.268 1.00 50.34 90 SER A O 1
ATOM 732 N N . ARG A 1 91 ? -17.859 1.273 33.763 1.00 52.31 91 ARG A N 1
ATOM 733 C CA . ARG A 1 91 ? -17.085 2.293 34.507 1.00 52.31 91 ARG A CA 1
ATOM 734 C C . ARG A 1 91 ? -17.964 3.327 35.219 1.00 52.31 91 ARG A C 1
ATOM 736 O O . ARG A 1 91 ? -17.450 4.304 35.761 1.00 52.31 91 ARG A O 1
ATOM 743 N N . GLY A 1 92 ? -19.278 3.120 35.239 1.00 49.88 92 GLY A N 1
ATOM 744 C CA . GLY A 1 92 ? -20.239 4.023 35.865 1.00 49.88 92 GLY A CA 1
ATOM 745 C C . GLY A 1 92 ? -20.469 3.754 37.351 1.00 49.88 92 GLY A C 1
ATOM 746 O O . GLY A 1 92 ? -21.522 3.242 37.697 1.00 49.88 92 GLY A O 1
ATOM 747 N N . SER A 1 93 ? -19.516 4.118 38.217 1.00 45.38 93 SER A N 1
ATOM 748 C CA . SER A 1 93 ? -19.769 4.636 39.579 1.00 45.38 93 SER A CA 1
ATOM 749 C C . SER A 1 93 ? -18.431 4.947 40.264 1.00 45.38 93 SER A C 1
ATOM 751 O O . SER A 1 93 ? -17.775 4.055 40.795 1.00 45.38 93 SER A O 1
ATOM 753 N N . GLY A 1 94 ? -17.996 6.214 40.220 1.00 46.25 94 GLY A N 1
ATOM 754 C CA . GLY A 1 94 ? -16.905 6.708 41.071 1.00 46.25 94 GLY A CA 1
ATOM 755 C C . GLY A 1 94 ? -15.864 7.621 40.406 1.00 46.25 94 GLY A C 1
ATOM 756 O O . GLY A 1 94 ? -14.812 7.159 39.983 1.00 46.25 94 GLY A O 1
ATOM 757 N N . GLN A 1 95 ? -16.106 8.940 40.475 1.00 47.91 95 GLN A N 1
ATOM 758 C CA . GLN A 1 95 ? -15.093 9.958 40.836 1.00 47.91 95 GLN A CA 1
ATOM 759 C C . GLN A 1 95 ? -13.909 10.238 39.843 1.00 47.91 95 GLN A C 1
ATOM 761 O O . GLN A 1 95 ? -13.749 9.600 38.805 1.00 47.91 95 GLN A O 1
ATOM 766 N N . PRO A 1 96 ? -13.086 11.281 40.083 1.00 50.12 96 PRO A N 1
ATOM 767 C CA . PRO A 1 96 ? -12.803 12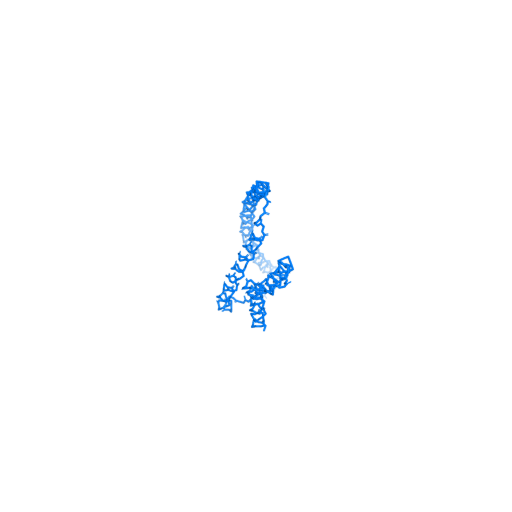.475 39.256 1.00 50.12 96 PRO A CA 1
ATOM 768 C C . PRO A 1 96 ? -11.900 12.288 38.002 1.00 50.12 96 PRO A C 1
ATOM 770 O O . PRO A 1 96 ? -11.304 13.238 37.498 1.00 50.12 96 PRO A O 1
ATOM 773 N N . SER A 1 97 ? -11.775 11.076 37.464 1.00 55.75 97 SER A N 1
ATOM 774 C CA . SER A 1 97 ? -10.844 10.729 36.373 1.00 55.75 97 SER A CA 1
ATOM 775 C C . SER A 1 97 ? -11.288 11.160 34.963 1.00 55.75 97 SER A C 1
ATOM 777 O O . SER A 1 97 ? -10.481 11.156 34.029 1.00 55.75 97 SER A O 1
ATOM 779 N N . ALA A 1 98 ? -12.548 11.571 34.790 1.00 57.38 98 ALA A N 1
ATOM 780 C CA . ALA A 1 98 ? -13.118 11.929 33.488 1.00 57.38 98 ALA A CA 1
ATOM 781 C C . ALA A 1 98 ? -12.479 13.180 32.855 1.00 57.38 98 ALA A C 1
ATOM 783 O O . ALA A 1 98 ? -12.451 13.304 31.631 1.00 57.38 98 ALA A O 1
ATOM 784 N N . SER A 1 99 ? -11.962 14.111 33.659 1.00 60.50 99 SER A N 1
ATOM 785 C CA . SER A 1 99 ? -11.202 15.275 33.180 1.00 60.50 99 SER A CA 1
ATOM 786 C C . SER A 1 99 ? -9.814 14.861 32.687 1.00 60.50 99 SER A C 1
ATOM 788 O O . SER A 1 99 ? -9.438 15.193 31.567 1.00 60.50 99 SER A O 1
ATOM 790 N N . LYS A 1 100 ? -9.101 14.028 33.455 1.00 64.81 100 LYS A N 1
ATOM 791 C CA . LYS A 1 100 ? -7.776 13.493 33.094 1.00 64.81 100 LYS A CA 1
ATOM 792 C C . LYS A 1 100 ? -7.828 12.592 31.850 1.00 64.81 100 LYS A C 1
ATOM 794 O O . LYS A 1 100 ? -6.953 12.658 30.994 1.00 64.81 100 LYS A O 1
ATOM 799 N N . SER A 1 101 ? -8.890 11.793 31.708 1.00 67.12 101 SER A N 1
ATOM 800 C CA . SER A 1 101 ? -9.132 10.978 30.510 1.00 67.12 101 SER A CA 1
ATOM 801 C C . SER A 1 101 ? -9.448 11.836 29.283 1.00 67.12 101 SER A C 1
ATOM 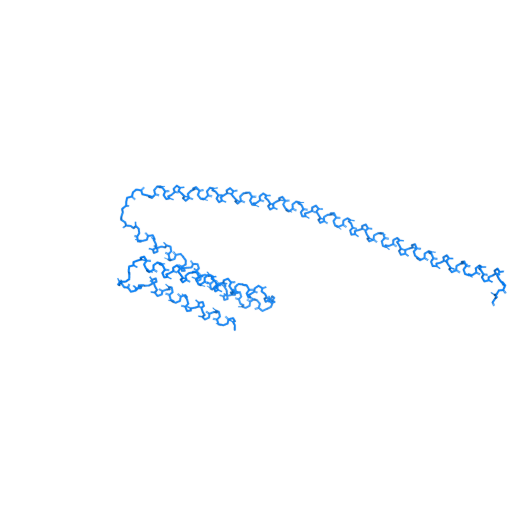803 O O . SER A 1 101 ? -8.904 11.578 28.214 1.00 67.12 101 SER A O 1
ATOM 805 N N . ARG A 1 102 ? -10.279 12.880 29.425 1.00 72.06 102 ARG A N 1
ATOM 806 C CA . ARG A 1 102 ? -10.550 13.837 28.338 1.00 72.06 102 ARG A CA 1
ATOM 807 C C . ARG A 1 102 ? -9.289 14.581 27.905 1.00 72.06 102 ARG A C 1
ATOM 809 O O . ARG A 1 102 ? -9.072 14.748 26.710 1.00 72.06 102 ARG A O 1
ATOM 816 N N . GLN A 1 103 ? -8.438 14.955 28.855 1.00 76.25 103 GLN A N 1
ATOM 817 C CA . GLN A 1 103 ? -7.176 15.635 28.578 1.00 76.25 103 GLN A CA 1
ATOM 818 C C . GLN A 1 103 ? -6.189 14.727 27.834 1.00 76.25 103 GLN A C 1
ATOM 820 O O . GLN A 1 103 ? -5.662 15.129 26.802 1.00 76.25 103 GLN A O 1
ATOM 825 N N . ASN A 1 104 ? -6.058 13.461 28.243 1.00 78.12 104 ASN A N 1
ATOM 826 C CA . ASN A 1 104 ? -5.272 12.466 27.505 1.00 78.12 104 ASN A CA 1
ATOM 827 C C . ASN A 1 104 ? -5.801 12.221 26.082 1.00 78.12 104 ASN A C 1
ATOM 829 O O . ASN A 1 104 ? -5.017 12.004 25.160 1.00 78.12 104 ASN A O 1
ATOM 833 N N . THR A 1 105 ? -7.122 12.228 25.882 1.00 78.12 105 THR A N 1
ATOM 834 C CA . THR A 1 105 ? -7.713 12.088 24.543 1.00 78.12 105 THR A CA 1
ATOM 835 C C . THR A 1 105 ? -7.431 13.315 23.679 1.00 78.12 105 THR A C 1
ATOM 837 O O . THR A 1 105 ? -7.048 13.155 22.524 1.00 78.12 105 THR A O 1
ATOM 840 N N . LEU A 1 106 ? -7.546 14.527 24.232 1.00 83.31 106 LEU A N 1
ATOM 841 C CA . LEU A 1 106 ? -7.208 15.767 23.527 1.00 83.31 106 LEU A CA 1
ATOM 842 C C . LEU A 1 106 ? -5.722 15.843 23.168 1.00 83.31 106 LEU A C 1
ATOM 844 O O . LEU A 1 106 ? -5.388 16.238 22.055 1.00 83.31 106 LEU A O 1
ATOM 848 N N . GLU A 1 107 ? -4.827 15.417 24.059 1.00 84.62 107 GLU A N 1
ATOM 849 C CA . GLU A 1 107 ? -3.391 15.358 23.768 1.00 84.62 107 GLU A CA 1
ATOM 850 C C . GLU A 1 107 ? -3.068 14.345 22.668 1.00 84.62 107 GLU A C 1
ATOM 852 O O . GLU A 1 107 ? -2.301 14.649 21.752 1.00 84.62 107 GLU A O 1
ATOM 857 N N . LYS A 1 108 ? -3.697 13.164 22.698 1.00 85.50 108 LYS A N 1
ATOM 858 C CA . LYS A 1 108 ? -3.573 12.174 21.617 1.00 85.50 108 LYS A CA 1
ATOM 859 C C . LYS A 1 108 ? -4.105 12.710 20.294 1.00 85.50 108 LYS A C 1
ATOM 861 O O . LYS A 1 108 ? -3.478 12.478 19.266 1.00 85.50 108 LYS A O 1
ATOM 866 N N . LEU A 1 109 ? -5.220 13.436 20.319 1.00 87.44 109 LEU A N 1
ATOM 867 C CA . LEU A 1 109 ? -5.803 14.041 19.126 1.00 87.44 109 LEU A CA 1
ATOM 868 C C . LEU A 1 109 ? -4.894 15.138 18.562 1.00 87.44 109 LEU A C 1
ATOM 870 O O . LEU A 1 109 ? -4.646 15.164 17.363 1.00 87.44 109 LEU A O 1
ATOM 874 N N . LYS A 1 110 ? -4.323 15.985 19.425 1.00 89.44 110 LYS A N 1
ATOM 875 C CA . LYS A 1 110 ? -3.364 17.024 19.033 1.00 89.44 110 LYS A CA 1
ATOM 876 C C . LYS A 1 110 ? -2.099 16.420 18.423 1.00 89.44 110 LYS A C 1
ATOM 878 O O . LYS A 1 110 ? -1.649 16.883 17.381 1.00 89.44 110 LYS A O 1
ATOM 883 N N . LYS A 1 111 ? -1.570 15.350 19.025 1.00 90.25 111 LYS A N 1
ATOM 884 C CA . LYS A 1 111 ? -0.421 14.606 18.490 1.00 90.25 111 LYS A CA 1
ATOM 885 C C . LYS A 1 111 ? -0.749 13.912 17.165 1.00 90.25 111 LYS A C 1
ATOM 887 O O . LYS A 1 111 ? 0.068 13.924 16.254 1.00 90.25 111 LYS A O 1
ATOM 892 N N . GLY A 1 112 ? -1.940 13.328 17.044 1.00 89.31 112 GLY A N 1
ATOM 893 C CA . GLY A 1 112 ? -2.412 12.739 15.790 1.00 89.31 112 GLY A CA 1
ATOM 894 C C . GLY A 1 112 ? -2.565 13.790 14.690 1.00 89.31 112 GLY A C 1
ATOM 895 O O . GLY A 1 112 ? -2.148 13.554 13.563 1.00 89.31 112 GLY A O 1
ATOM 896 N N . SER A 1 113 ? -3.079 14.973 15.033 1.00 92.50 113 SER A N 1
ATOM 897 C CA . SER A 1 113 ? -3.202 16.106 14.113 1.00 92.50 113 SER A CA 1
ATOM 898 C C . SER A 1 113 ? -1.840 16.575 13.610 1.00 92.50 113 SER A C 1
ATOM 900 O O . SER A 1 113 ? -1.672 16.725 12.405 1.00 92.50 113 SER A O 1
ATOM 902 N N . SER A 1 114 ? -0.852 16.747 14.498 1.00 91.56 114 SER A N 1
ATOM 903 C CA . SER A 1 114 ? 0.495 17.160 14.084 1.00 91.56 114 SER A CA 1
ATOM 904 C C . SER A 1 114 ? 1.184 16.100 13.222 1.00 91.56 114 SER A C 1
ATOM 906 O O . SER A 1 114 ? 1.844 16.436 12.249 1.00 91.56 114 SER A O 1
ATOM 908 N N . GLN A 1 115 ? 1.000 14.814 13.540 1.00 92.12 115 GLN A N 1
ATOM 909 C CA . GLN A 1 115 ? 1.538 13.715 12.731 1.00 92.12 115 GLN A CA 1
ATOM 910 C C . GLN A 1 115 ? 0.891 13.640 11.345 1.00 92.12 115 GLN A C 1
ATOM 912 O O . GLN A 1 115 ? 1.561 13.309 10.368 1.00 92.12 115 GLN A O 1
ATOM 917 N N . LEU A 1 116 ? -0.406 13.934 11.248 1.00 93.06 116 LEU A N 1
ATOM 918 C CA . LEU A 1 116 ? -1.125 13.945 9.978 1.00 93.06 116 LEU A CA 1
ATOM 919 C C . LEU A 1 116 ? -0.698 15.131 9.108 1.00 93.06 116 LEU A C 1
ATOM 921 O O . LEU A 1 116 ? -0.499 14.959 7.911 1.00 93.06 116 LEU A O 1
ATOM 925 N N . GLU A 1 117 ? -0.496 16.301 9.710 1.00 94.81 117 GLU A N 1
ATOM 926 C CA . GLU A 1 117 ? 0.039 17.483 9.030 1.00 94.81 117 GLU A CA 1
ATOM 927 C C . GLU A 1 117 ? 1.470 17.247 8.522 1.00 94.81 117 GLU A C 1
ATOM 929 O O . GLU A 1 117 ? 1.773 17.529 7.365 1.00 94.81 117 GLU A O 1
ATOM 934 N N . GLU A 1 118 ? 2.328 16.632 9.340 1.00 94.38 118 GLU A N 1
ATOM 935 C CA . GLU A 1 118 ? 3.675 16.225 8.932 1.00 94.38 118 GLU A CA 1
ATOM 936 C C . GLU A 1 118 ? 3.638 15.191 7.796 1.00 94.38 118 GLU A C 1
ATOM 938 O O . GLU A 1 118 ? 4.367 15.322 6.814 1.00 94.38 118 GLU A O 1
ATOM 943 N N . SER A 1 119 ? 2.737 14.207 7.874 1.00 91.75 119 SER A N 1
ATOM 944 C CA . SER A 1 119 ? 2.563 13.197 6.820 1.00 91.75 119 SER A CA 1
ATOM 945 C C . SER A 1 119 ? 2.074 13.813 5.508 1.00 91.75 119 SER A C 1
ATOM 947 O O . SER A 1 119 ? 2.552 13.429 4.444 1.00 91.75 119 SER A O 1
ATOM 949 N N . LEU A 1 120 ? 1.154 14.782 5.570 1.00 94.44 120 LEU A N 1
ATOM 950 C CA . LEU A 1 120 ? 0.700 15.536 4.399 1.00 94.44 120 LEU A CA 1
ATOM 951 C C . LEU A 1 120 ? 1.839 16.345 3.782 1.00 94.44 120 LEU A C 1
ATOM 953 O O . LEU A 1 120 ? 1.989 16.350 2.563 1.00 94.44 120 LEU A O 1
ATOM 957 N N . ARG A 1 121 ? 2.669 16.988 4.611 1.00 95.50 121 ARG A N 1
ATOM 958 C CA . ARG A 1 121 ? 3.831 17.737 4.128 1.00 95.50 121 ARG A CA 1
ATOM 959 C C . ARG A 1 121 ? 4.831 16.824 3.424 1.00 95.50 121 ARG A C 1
ATOM 961 O O . ARG A 1 121 ? 5.255 17.134 2.319 1.00 95.50 121 ARG A O 1
ATOM 968 N N . LEU A 1 122 ? 5.154 15.680 4.028 1.00 94.88 122 LEU A N 1
ATOM 969 C CA . LEU A 1 122 ? 6.045 14.683 3.431 1.00 94.88 122 LEU A CA 1
ATOM 970 C C . LEU A 1 122 ? 5.475 14.104 2.132 1.00 94.88 122 LEU A C 1
ATOM 972 O O . LEU A 1 122 ? 6.227 13.887 1.186 1.00 94.88 122 LEU A O 1
ATOM 976 N N . ALA A 1 123 ? 4.161 13.873 2.064 1.00 93.44 123 ALA A N 1
ATOM 977 C CA . ALA A 1 123 ? 3.505 13.428 0.839 1.00 93.44 123 ALA A CA 1
ATOM 978 C C . ALA A 1 123 ? 3.629 14.479 -0.274 1.00 93.44 123 ALA A C 1
ATOM 980 O O . ALA A 1 123 ? 4.035 14.134 -1.378 1.00 93.44 123 ALA A O 1
ATOM 981 N N . ALA A 1 124 ? 3.381 15.756 0.030 1.00 95.00 124 ALA A N 1
ATOM 982 C CA . ALA A 1 124 ? 3.542 16.848 -0.930 1.00 95.00 124 ALA A CA 1
ATOM 983 C C . ALA A 1 124 ? 5.005 17.022 -1.387 1.00 95.00 124 ALA A C 1
ATOM 985 O O . ALA A 1 124 ? 5.274 17.230 -2.569 1.00 95.00 124 ALA A O 1
ATOM 986 N N . GLU A 1 125 ? 5.971 16.893 -0.471 1.00 95.62 125 GLU A N 1
ATOM 987 C CA . GLU A 1 125 ? 7.400 16.900 -0.811 1.00 95.62 125 GLU A CA 1
ATOM 988 C C . GLU A 1 125 ? 7.759 15.716 -1.731 1.00 95.62 125 GLU A C 1
ATOM 990 O O . GLU A 1 125 ? 8.461 15.892 -2.730 1.00 95.62 125 GLU A O 1
ATOM 995 N N . ALA A 1 126 ? 7.239 14.518 -1.443 1.00 95.19 126 ALA A N 1
ATOM 996 C CA . ALA A 1 126 ? 7.457 13.327 -2.260 1.00 95.19 126 ALA A CA 1
ATOM 997 C C . ALA A 1 126 ? 6.809 13.440 -3.650 1.00 95.19 126 ALA A C 1
ATOM 999 O O . ALA A 1 126 ? 7.406 12.998 -4.632 1.00 95.19 126 ALA A O 1
ATOM 1000 N N . GLU A 1 127 ? 5.630 14.057 -3.751 1.00 95.00 127 GLU A N 1
ATOM 1001 C CA . GLU A 1 127 ? 4.981 14.375 -5.026 1.00 95.00 127 GLU A CA 1
ATOM 1002 C C . GLU A 1 127 ? 5.848 15.317 -5.868 1.00 95.00 127 GLU A C 1
ATOM 1004 O O . GLU A 1 127 ? 6.088 15.027 -7.039 1.00 95.00 127 GLU A O 1
ATOM 1009 N N . GLY A 1 128 ? 6.412 16.370 -5.267 1.00 93.69 128 GLY A N 1
ATOM 1010 C CA . GLY A 1 128 ? 7.322 17.286 -5.964 1.00 93.69 128 GLY A CA 1
ATOM 1011 C C . GLY A 1 128 ? 8.603 16.606 -6.465 1.00 93.69 128 GLY A C 1
ATOM 1012 O O . GLY A 1 128 ? 9.045 16.835 -7.595 1.00 93.69 128 GLY A O 1
ATOM 1013 N N . VAL A 1 129 ? 9.192 15.712 -5.661 1.00 95.44 129 VAL A N 1
ATOM 1014 C CA . VAL A 1 129 ? 10.343 14.895 -6.093 1.00 95.44 129 VAL A CA 1
ATOM 1015 C C . VAL A 1 129 ? 9.944 13.948 -7.228 1.00 95.44 129 VAL A C 1
ATOM 1017 O O . VAL A 1 129 ? 10.687 13.806 -8.202 1.00 95.44 129 VAL A O 1
ATOM 1020 N N . GLY A 1 130 ? 8.767 13.326 -7.126 1.00 95.31 130 GLY A N 1
ATOM 1021 C CA . GLY A 1 130 ? 8.215 12.440 -8.146 1.00 95.31 130 GLY A CA 1
ATOM 1022 C C . GLY A 1 130 ? 7.994 13.146 -9.483 1.00 95.31 130 GLY A C 1
ATOM 1023 O O . GLY A 1 130 ? 8.416 12.633 -10.520 1.00 95.31 130 GLY A O 1
ATOM 1024 N N . GLU A 1 131 ? 7.407 14.342 -9.468 1.00 97.06 131 GLU A N 1
ATOM 1025 C CA . GLU A 1 131 ? 7.205 15.173 -10.659 1.00 97.06 131 GLU A CA 1
ATOM 1026 C C . GLU A 1 131 ? 8.539 15.509 -11.339 1.00 97.06 131 GLU A C 1
ATOM 1028 O O . GLU A 1 131 ? 8.713 15.269 -12.536 1.00 97.06 131 GLU A O 1
ATOM 1033 N N . SER A 1 132 ? 9.520 15.984 -10.569 1.00 95.38 132 SER A N 1
ATOM 1034 C CA . SER A 1 132 ? 10.853 16.319 -11.083 1.00 95.38 132 SER A CA 1
ATOM 1035 C C . SER A 1 132 ? 11.568 15.110 -11.702 1.00 95.38 132 SER A C 1
ATOM 1037 O O . SER A 1 132 ? 12.163 15.203 -12.786 1.00 95.38 132 SER A O 1
ATOM 1039 N N . ALA A 1 133 ? 11.469 13.942 -11.059 1.00 96.00 133 ALA A N 1
ATOM 1040 C CA . ALA A 1 133 ? 12.036 12.701 -11.573 1.00 96.00 133 ALA A CA 1
ATOM 1041 C C . ALA A 1 133 ? 11.370 12.272 -12.890 1.00 96.00 133 ALA A C 1
ATOM 1043 O O . ALA A 1 133 ? 12.067 11.919 -13.843 1.00 96.00 133 ALA A O 1
ATOM 1044 N N . LEU A 1 134 ? 10.038 12.348 -12.980 1.00 96.88 134 LEU A N 1
ATOM 1045 C CA . LEU A 1 134 ? 9.292 12.012 -14.195 1.00 96.88 134 LEU A CA 1
ATOM 1046 C C . LEU A 1 134 ? 9.619 12.959 -15.355 1.00 96.88 134 LEU A C 1
ATOM 1048 O O . LEU A 1 134 ? 9.861 12.490 -16.469 1.00 96.88 134 LEU A O 1
ATOM 1052 N N . CYS A 1 135 ? 9.709 14.265 -15.099 1.00 96.88 135 CYS A N 1
ATOM 1053 C CA . CYS A 1 135 ? 10.150 15.251 -16.086 1.00 96.88 135 CYS A CA 1
ATOM 1054 C C . CYS A 1 135 ? 11.572 14.956 -16.586 1.00 96.88 135 CYS A C 1
ATOM 1056 O O . CYS A 1 135 ? 11.826 14.955 -17.793 1.00 96.88 135 CYS A O 1
ATOM 1058 N N . SER A 1 136 ? 12.491 14.627 -15.676 1.00 96.44 136 SER A N 1
ATOM 1059 C CA . SER A 1 136 ? 13.870 14.266 -16.026 1.00 96.44 136 SER A CA 1
ATOM 1060 C C . SER A 1 136 ? 13.931 12.999 -16.885 1.00 96.44 136 SER A C 1
ATOM 1062 O O . SER A 1 136 ? 14.611 12.979 -17.912 1.00 96.44 136 SER A O 1
ATOM 1064 N N . LEU A 1 137 ? 13.180 11.956 -16.517 1.00 96.94 137 LEU A N 1
ATOM 1065 C CA . LEU A 1 137 ? 13.086 10.713 -17.290 1.00 96.94 137 LEU A CA 1
ATOM 1066 C C . LEU A 1 137 ? 12.477 10.943 -18.675 1.00 96.94 137 LEU A C 1
ATOM 1068 O O . LEU A 1 137 ? 12.928 10.343 -19.652 1.00 96.94 137 LEU A O 1
ATOM 1072 N N . TYR A 1 138 ? 11.483 11.824 -18.782 1.00 97.31 138 TYR A N 1
ATOM 1073 C CA . TYR A 1 138 ? 10.893 12.200 -20.062 1.00 97.31 138 TYR A CA 1
ATOM 1074 C C . TYR A 1 138 ? 11.932 12.847 -20.989 1.00 97.31 138 TYR A C 1
ATOM 1076 O O . TYR A 1 138 ? 12.119 12.389 -22.120 1.00 97.31 138 TYR A O 1
ATOM 1084 N N . VAL A 1 139 ? 12.678 13.840 -20.493 1.00 97.06 139 VAL A N 1
ATOM 1085 C CA . VAL A 1 139 ? 13.743 14.511 -21.261 1.00 97.06 139 VAL A CA 1
ATOM 1086 C C . VAL A 1 139 ? 14.854 13.529 -21.650 1.00 97.06 139 VAL A C 1
ATOM 1088 O O . VAL A 1 139 ? 15.344 13.553 -22.784 1.00 97.06 139 VAL A O 1
ATOM 1091 N N . GLN A 1 140 ? 15.236 12.623 -20.747 1.00 96.38 140 GLN A N 1
ATOM 1092 C CA . GLN A 1 140 ? 16.222 11.578 -21.035 1.00 96.38 140 GLN A CA 1
ATOM 1093 C C . GLN A 1 140 ? 15.736 10.621 -22.125 1.00 96.38 140 GLN A C 1
ATOM 1095 O O . GLN A 1 140 ? 16.486 10.324 -23.056 1.00 96.38 140 GLN A O 1
ATOM 1100 N N . ARG A 1 141 ? 14.477 10.176 -22.062 1.00 97.19 141 ARG A N 1
ATOM 1101 C CA . ARG A 1 141 ? 13.867 9.326 -23.092 1.00 97.19 141 ARG A CA 1
ATOM 1102 C C . ARG A 1 141 ? 13.877 10.011 -24.453 1.00 97.19 141 ARG A C 1
ATOM 1104 O O . ARG A 1 141 ? 14.234 9.383 -25.449 1.00 97.19 141 ARG A O 1
ATOM 1111 N N . GLU A 1 142 ? 13.502 11.284 -24.507 1.00 97.00 142 GLU A N 1
ATOM 1112 C CA . GLU A 1 142 ? 13.510 12.048 -25.753 1.00 97.00 142 GLU A CA 1
ATOM 1113 C C . GLU A 1 142 ? 14.933 12.186 -26.311 1.00 97.00 142 GLU A C 1
ATOM 1115 O O . GLU A 1 142 ? 15.168 11.961 -27.501 1.00 97.00 142 GLU A O 1
ATOM 1120 N N . THR A 1 143 ? 15.904 12.461 -25.439 1.00 97.56 143 THR A N 1
ATOM 1121 C CA . THR A 1 143 ? 17.325 12.531 -25.803 1.00 97.56 143 THR A CA 1
ATOM 1122 C C . THR A 1 143 ? 17.820 11.203 -26.372 1.00 97.56 143 THR A C 1
ATOM 1124 O O . THR A 1 143 ? 18.405 11.183 -27.453 1.00 97.56 143 THR A O 1
ATOM 1127 N N . LEU A 1 144 ? 17.530 10.082 -25.706 1.00 96.50 144 LEU A N 1
ATOM 1128 C CA . LEU A 1 144 ? 17.880 8.744 -26.188 1.00 96.50 144 LEU A CA 1
ATOM 1129 C C . LEU A 1 144 ? 17.229 8.433 -27.536 1.00 96.50 144 LEU A C 1
ATOM 1131 O O . LEU A 1 144 ? 17.897 7.913 -28.424 1.00 96.50 144 LEU A O 1
ATOM 1135 N N . SER A 1 145 ? 15.960 8.799 -27.727 1.00 97.56 145 SER A N 1
ATOM 1136 C CA . SER A 1 145 ? 15.259 8.606 -29.000 1.00 97.56 145 SER A CA 1
ATOM 1137 C C . SER A 1 145 ? 15.920 9.385 -30.143 1.00 97.56 145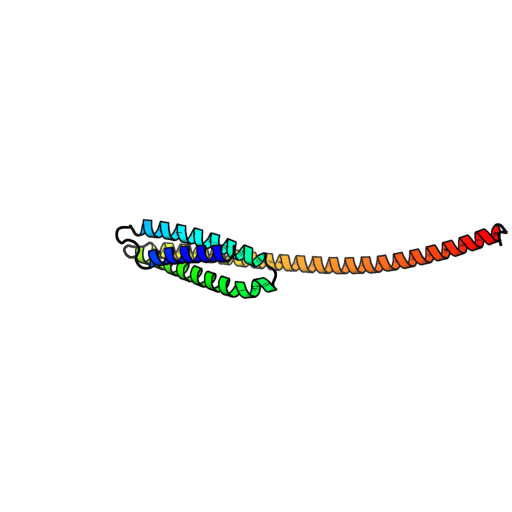 SER A C 1
ATOM 1139 O O . SER A 1 145 ? 16.104 8.856 -31.244 1.00 97.56 145 SER A O 1
ATOM 1141 N N . ARG A 1 146 ? 16.321 10.638 -29.890 1.00 96.81 146 ARG A N 1
ATOM 1142 C CA . ARG A 1 146 ? 17.048 11.466 -30.865 1.00 96.81 146 ARG A CA 1
ATOM 1143 C C . ARG A 1 146 ? 18.420 10.872 -31.179 1.00 96.81 146 ARG A C 1
ATOM 1145 O O . ARG A 1 146 ? 18.776 10.761 -32.350 1.00 96.81 146 ARG A O 1
ATOM 1152 N N . THR A 1 147 ? 19.167 10.448 -30.160 1.00 96.56 147 THR A N 1
ATOM 1153 C CA . THR A 1 147 ? 20.479 9.810 -30.335 1.00 96.56 147 THR A CA 1
ATOM 1154 C C . THR A 1 147 ? 20.361 8.509 -31.119 1.00 96.56 147 THR A C 1
ATOM 1156 O O . THR A 1 147 ? 21.098 8.324 -32.076 1.00 96.56 147 THR A O 1
ATOM 1159 N N . MET A 1 148 ? 19.385 7.655 -30.801 1.00 97.19 148 MET A N 1
ATOM 1160 C CA . MET A 1 148 ? 19.145 6.403 -31.522 1.00 97.19 148 MET A CA 1
ATOM 1161 C C . MET A 1 148 ? 18.846 6.644 -33.006 1.00 97.19 148 MET A C 1
ATOM 1163 O O . MET A 1 148 ? 19.340 5.910 -33.858 1.00 97.19 148 MET A O 1
ATOM 1167 N N . THR A 1 149 ? 18.064 7.680 -33.320 1.00 96.62 149 THR A N 1
ATOM 1168 C CA . THR A 1 149 ? 17.780 8.069 -34.711 1.00 96.62 149 THR A CA 1
ATOM 1169 C C . THR A 1 149 ? 19.063 8.503 -35.421 1.00 96.62 149 THR A C 1
ATOM 1171 O O . THR A 1 149 ? 19.391 7.956 -36.468 1.00 96.62 149 THR A O 1
ATOM 1174 N N . ARG A 1 150 ? 19.861 9.380 -34.796 1.00 96.06 150 ARG A N 1
ATOM 1175 C CA . ARG A 1 150 ? 21.162 9.806 -35.341 1.00 96.06 150 ARG A CA 1
ATOM 1176 C C . ARG A 1 150 ? 22.126 8.637 -35.538 1.00 96.06 150 ARG A C 1
ATOM 1178 O O . ARG A 1 150 ? 22.816 8.590 -36.546 1.00 96.06 150 ARG A O 1
ATOM 1185 N N . THR A 1 151 ? 22.174 7.684 -34.608 1.00 96.56 151 THR A N 1
ATOM 1186 C CA . THR A 1 151 ? 23.018 6.488 -34.736 1.00 96.56 151 THR A CA 1
ATOM 1187 C C . THR A 1 151 ? 22.594 5.631 -35.925 1.00 96.56 151 THR A C 1
ATOM 1189 O O . THR A 1 151 ? 23.459 5.151 -36.649 1.00 96.56 151 THR A O 1
ATOM 1192 N N . LYS A 1 152 ? 21.287 5.473 -36.174 1.00 97.25 152 LYS A N 1
ATOM 1193 C CA . LYS A 1 152 ? 20.791 4.771 -37.369 1.00 97.25 152 LYS A CA 1
ATOM 1194 C C . LYS A 1 152 ? 21.188 5.487 -38.660 1.00 97.25 152 LYS A C 1
ATOM 1196 O O . LYS A 1 152 ? 21.611 4.822 -39.599 1.00 97.25 152 LYS A O 1
ATOM 1201 N N . ASP A 1 153 ? 21.102 6.815 -38.690 1.00 96.25 153 ASP A N 1
ATOM 1202 C CA . ASP A 1 153 ? 21.510 7.604 -39.857 1.00 96.25 153 ASP A CA 1
ATOM 1203 C C . ASP A 1 153 ? 23.018 7.484 -40.120 1.00 96.25 153 ASP A C 1
ATOM 1205 O O . ASP A 1 153 ? 23.436 7.277 -41.258 1.00 96.25 153 ASP A O 1
ATOM 1209 N N . VAL A 1 154 ? 23.839 7.555 -39.066 1.00 97.06 154 VAL A N 1
ATOM 1210 C CA . VAL A 1 154 ? 25.294 7.353 -39.160 1.00 97.06 154 VAL A CA 1
ATOM 1211 C C . VAL A 1 154 ? 25.621 5.941 -39.640 1.00 97.06 154 VAL A C 1
ATOM 1213 O O . VAL A 1 154 ? 26.469 5.800 -40.516 1.00 97.06 154 VAL A O 1
ATOM 1216 N N . GLN A 1 155 ? 24.936 4.915 -39.125 1.00 96.50 155 GLN A N 1
ATOM 1217 C CA . GLN A 1 155 ? 25.122 3.536 -39.580 1.00 96.50 155 GLN A CA 1
ATOM 1218 C C . GLN A 1 155 ? 24.810 3.405 -41.072 1.00 96.50 155 GLN A C 1
ATOM 1220 O O . GLN A 1 155 ? 25.636 2.894 -41.818 1.00 96.50 155 GLN A O 1
ATOM 1225 N N . ARG A 1 156 ? 23.670 3.945 -41.523 1.00 96.19 156 ARG A N 1
ATOM 1226 C CA . ARG A 1 156 ? 23.298 3.931 -42.943 1.00 96.19 156 ARG A CA 1
ATOM 1227 C C . ARG A 1 156 ? 24.352 4.622 -43.809 1.00 96.19 156 ARG A C 1
ATOM 1229 O O . ARG A 1 156 ? 24.748 4.081 -44.834 1.00 96.19 156 ARG A O 1
ATOM 1236 N N . ASN A 1 157 ? 24.837 5.788 -43.384 1.00 96.25 157 ASN A N 1
ATOM 1237 C CA . ASN A 1 157 ? 25.887 6.506 -44.107 1.00 96.25 157 ASN A CA 1
ATOM 1238 C C . ASN A 1 157 ? 27.204 5.708 -44.148 1.00 96.25 157 ASN A C 1
ATOM 1240 O O . ASN A 1 157 ? 27.923 5.771 -45.142 1.00 96.25 157 ASN A O 1
ATOM 1244 N N . MET A 1 158 ? 27.528 4.964 -43.085 1.00 96.44 158 MET A N 1
ATOM 1245 C CA . MET A 1 158 ? 28.714 4.106 -43.040 1.00 96.44 158 MET A CA 1
ATOM 1246 C C . MET A 1 158 ? 28.578 2.910 -43.989 1.00 96.44 158 MET A C 1
ATOM 1248 O O . MET A 1 158 ? 29.521 2.620 -44.719 1.00 96.44 158 MET A O 1
ATOM 1252 N N . ASP A 1 159 ? 27.403 2.280 -44.049 1.00 96.62 159 ASP A N 1
ATOM 1253 C CA . ASP A 1 159 ? 27.111 1.180 -44.979 1.00 96.62 159 ASP A CA 1
ATOM 1254 C C . ASP A 1 159 ? 27.169 1.654 -46.451 1.00 96.62 159 ASP A C 1
ATOM 1256 O O . ASP A 1 159 ? 27.693 0.966 -47.336 1.00 96.62 159 ASP A O 1
ATOM 1260 N N . GLU A 1 160 ? 26.675 2.866 -46.730 1.00 96.19 160 GLU A N 1
ATOM 1261 C CA . GLU A 1 160 ? 26.793 3.513 -48.043 1.00 96.19 160 GLU A CA 1
ATOM 1262 C C . GLU A 1 160 ? 28.261 3.801 -48.399 1.00 96.19 160 GLU A C 1
ATOM 1264 O O . GLU A 1 160 ? 28.699 3.500 -49.515 1.00 96.19 160 GLU A O 1
ATOM 1269 N N . ALA A 1 161 ? 29.039 4.336 -47.452 1.00 95.75 161 ALA A N 1
ATOM 1270 C CA . ALA A 1 161 ? 30.464 4.591 -47.638 1.00 95.75 161 ALA A CA 1
ATOM 1271 C C . ALA A 1 161 ? 31.246 3.293 -47.895 1.00 95.75 161 ALA A C 1
ATOM 1273 O O . ALA A 1 161 ? 32.050 3.250 -48.826 1.00 95.75 161 ALA A O 1
ATOM 1274 N N . ASP A 1 162 ? 30.969 2.224 -47.147 1.00 96.12 162 ASP A N 1
ATOM 1275 C CA . ASP A 1 162 ? 31.598 0.912 -47.332 1.00 96.12 162 ASP A CA 1
ATOM 1276 C C . ASP A 1 162 ? 31.272 0.312 -48.709 1.00 96.12 162 ASP A C 1
ATOM 1278 O O . ASP A 1 162 ? 32.145 -0.206 -49.412 1.00 96.12 162 ASP A O 1
ATOM 1282 N N . THR A 1 163 ? 30.032 0.492 -49.175 1.00 94.94 163 THR A N 1
ATOM 1283 C CA . THR A 1 163 ? 29.624 0.102 -50.531 1.00 94.94 163 THR A CA 1
ATOM 1284 C C . THR A 1 163 ? 30.415 0.862 -51.600 1.00 94.94 163 THR A C 1
ATOM 1286 O O . THR A 1 163 ? 30.844 0.271 -52.598 1.00 94.94 163 THR A O 1
ATOM 1289 N N . ILE A 1 164 ? 30.619 2.171 -51.421 1.00 94.88 164 ILE A N 1
ATOM 1290 C CA . ILE A 1 164 ? 31.404 3.001 -52.345 1.00 94.88 164 ILE A CA 1
ATOM 1291 C C . ILE A 1 164 ? 32.872 2.569 -52.334 1.00 94.88 164 ILE A C 1
ATOM 1293 O O . ILE A 1 164 ? 33.439 2.346 -53.404 1.00 94.88 164 ILE A O 1
ATOM 1297 N N . VAL A 1 165 ? 33.470 2.393 -51.154 1.00 94.25 165 VAL A N 1
ATOM 1298 C CA . VAL A 1 165 ? 34.860 1.938 -50.996 1.00 94.25 165 VAL A CA 1
ATOM 1299 C C . VAL A 1 165 ? 35.052 0.567 -51.637 1.00 94.25 165 VAL A C 1
ATOM 1301 O O . VAL A 1 165 ? 36.005 0.371 -52.387 1.00 94.25 165 VAL A O 1
ATOM 1304 N N . THR A 1 166 ? 34.114 -0.358 -51.440 1.00 93.19 166 THR A N 1
ATOM 1305 C CA . THR A 1 166 ? 34.135 -1.682 -52.074 1.00 93.19 166 THR A CA 1
ATOM 1306 C C . THR A 1 166 ? 34.093 -1.578 -53.600 1.00 93.19 166 THR A C 1
ATOM 1308 O O . THR A 1 166 ? 34.864 -2.250 -54.288 1.00 93.19 166 THR A O 1
ATOM 1311 N N . LYS A 1 167 ? 33.233 -0.715 -54.160 1.00 92.62 167 LYS A N 1
ATOM 1312 C CA . LYS A 1 167 ? 33.179 -0.466 -55.613 1.00 92.62 167 LYS A CA 1
ATOM 1313 C C . LYS A 1 167 ? 34.480 0.146 -56.137 1.00 92.62 167 LYS A C 1
ATOM 1315 O O . LYS A 1 167 ? 34.992 -0.318 -57.153 1.00 92.62 167 LYS A O 1
ATOM 1320 N N . MET A 1 168 ? 35.030 1.143 -55.441 1.00 90.88 168 MET A N 1
ATOM 1321 C CA . MET A 1 168 ? 36.309 1.767 -55.799 1.00 90.88 168 MET A CA 1
ATOM 1322 C C . MET A 1 168 ? 37.470 0.772 -55.723 1.00 90.88 168 MET A C 1
ATOM 1324 O O . MET A 1 168 ? 38.310 0.752 -56.616 1.00 90.88 168 MET A O 1
ATOM 1328 N N . SER A 1 169 ? 37.498 -0.088 -54.703 1.00 92.38 169 SER A N 1
ATOM 1329 C CA . SER A 1 169 ? 38.512 -1.134 -54.545 1.00 92.38 169 SER A CA 1
ATOM 1330 C C . SER A 1 169 ? 38.466 -2.144 -55.695 1.00 92.38 169 SER A C 1
ATOM 1332 O O . SER A 1 169 ? 39.503 -2.459 -56.275 1.00 92.38 169 SER A O 1
ATOM 1334 N N . LYS A 1 170 ? 37.270 -2.603 -56.090 1.00 90.56 170 LYS A N 1
ATOM 1335 C CA . LYS A 1 170 ? 37.099 -3.482 -57.261 1.00 90.56 170 LYS A CA 1
ATOM 1336 C C . LYS A 1 170 ? 37.559 -2.812 -58.556 1.00 90.56 170 LYS A C 1
ATOM 1338 O O . LYS A 1 170 ? 38.297 -3.429 -59.320 1.00 90.56 170 LYS A O 1
ATOM 1343 N N . TRP A 1 171 ? 37.186 -1.543 -58.754 1.00 89.25 171 TRP A N 1
ATOM 1344 C CA . TRP A 1 171 ? 37.619 -0.748 -59.906 1.00 89.25 171 TRP A CA 1
ATOM 1345 C C . TRP A 1 171 ? 39.145 -0.618 -59.972 1.00 89.25 171 TRP A C 1
ATOM 1347 O O . TRP A 1 171 ? 39.739 -0.877 -61.015 1.00 89.25 171 TRP A O 1
ATOM 1357 N N . TRP A 1 172 ? 39.787 -0.291 -58.848 1.00 86.81 172 TRP A N 1
ATOM 1358 C CA . TRP A 1 172 ? 41.241 -0.149 -58.758 1.00 86.81 172 TRP A CA 1
ATOM 1359 C C . TRP A 1 172 ? 41.987 -1.468 -59.002 1.00 86.81 172 TRP A C 1
ATOM 1361 O O . TRP A 1 172 ? 43.042 -1.479 -59.630 1.00 86.81 172 TRP A O 1
ATOM 1371 N N . ASN A 1 173 ? 41.426 -2.590 -58.548 1.00 89.12 173 ASN A N 1
ATOM 1372 C CA . ASN A 1 173 ? 42.026 -3.916 -58.701 1.00 89.12 173 ASN A CA 1
ATOM 1373 C C . ASN A 1 173 ? 41.754 -4.567 -60.071 1.00 89.12 173 ASN A C 1
ATOM 1375 O O . ASN A 1 173 ? 42.185 -5.696 -60.297 1.00 89.12 173 ASN A O 1
ATOM 1379 N N . GLY A 1 174 ? 41.043 -3.892 -60.984 1.00 77.81 174 GLY A N 1
ATOM 1380 C CA . GLY A 1 174 ? 40.768 -4.397 -62.335 1.00 77.81 174 GLY A CA 1
ATOM 1381 C C . GLY A 1 174 ? 39.836 -5.614 -62.384 1.00 77.81 174 GLY A C 1
ATOM 1382 O O . GLY A 1 174 ? 39.774 -6.293 -63.407 1.00 77.81 174 GLY A O 1
ATOM 1383 N N . ILE A 1 175 ? 39.118 -5.895 -61.293 1.00 66.00 175 ILE A N 1
ATOM 1384 C CA . ILE A 1 175 ? 38.150 -6.991 -61.197 1.00 66.00 175 ILE A CA 1
ATOM 1385 C C . ILE A 1 175 ? 36.792 -6.420 -61.625 1.00 66.00 175 ILE A C 1
ATOM 1387 O O . ILE A 1 175 ? 36.138 -5.735 -60.834 1.00 66.00 175 ILE A O 1
ATOM 1391 N N . TRP A 1 176 ? 36.412 -6.654 -62.884 1.00 57.19 176 TRP A N 1
ATOM 1392 C CA . TRP A 1 176 ? 35.080 -6.342 -63.419 1.00 57.19 176 TRP A CA 1
ATOM 1393 C C . TRP A 1 176 ? 34.105 -7.494 -63.187 1.00 57.19 176 TRP A C 1
ATOM 1395 O O . TRP A 1 176 ? 34.496 -8.655 -63.444 1.00 57.19 176 TRP A O 1
#

Organism: NCBI:txid933077